Protein AF-A0A843L5X8-F1 (afdb_monomer_lite)

Secondary structure (DSSP, 8-state):
-PPPP---------------------S----------SS---PPPPPTTHHHHHHHHHHHHHGGGEEEEEEEE-SSS-EEEEEEE---------

Sequence (94 aa):
MQRTDRIGGSPRDEACANIDSHGTANNSSPSGAIRAATEERRAGVVPLYLIPRVAADEINRCGRRLREIHVVRTKCHHYVVTVIRTKQEAAGHD

Foldseek 3Di:
DDDDDDPDDDPPPPPPPPPPPVDDDDPDDPVPVPPPPPDDCQDDAQDPVVVVVVVVVVCVVCPPQWDDWDWADDPHRDIDIDTDGHDPPPPDDD

Structure (mmCIF, N/CA/C/O backbone):
data_AF-A0A843L5X8-F1
#
_entry.id   AF-A0A843L5X8-F1
#
loop_
_atom_site.group_PDB
_atom_site.id
_atom_site.type_symbol
_atom_site.label_atom_id
_atom_site.label_alt_id
_atom_site.label_comp_id
_atom_site.label_asym_id
_atom_site.label_entity_id
_atom_site.label_seq_id
_atom_site.pdbx_PDB_ins_code
_atom_site.Cartn_x
_atom_site.Cartn_y
_atom_site.Cartn_z
_atom_site.occupancy
_atom_site.B_iso_or_equiv
_atom_site.auth_seq_id
_atom_site.auth_comp_id
_atom_site.auth_asym_id
_atom_site.auth_atom_id
_atom_site.pdbx_PDB_model_num
ATOM 1 N N . MET A 1 1 ? -5.298 -67.804 -4.884 1.00 39.25 1 MET A N 1
ATOM 2 C CA . MET A 1 1 ? -4.360 -66.663 -4.971 1.00 39.25 1 MET A CA 1
ATOM 3 C C . MET A 1 1 ? -5.002 -65.591 -5.834 1.00 39.25 1 MET A C 1
ATOM 5 O O . MET A 1 1 ? -5.045 -65.746 -7.046 1.00 39.25 1 MET A O 1
ATOM 9 N N . GLN A 1 2 ? -5.595 -64.578 -5.201 1.00 41.03 2 GLN A N 1
ATOM 10 C CA . GLN A 1 2 ? -6.231 -63.446 -5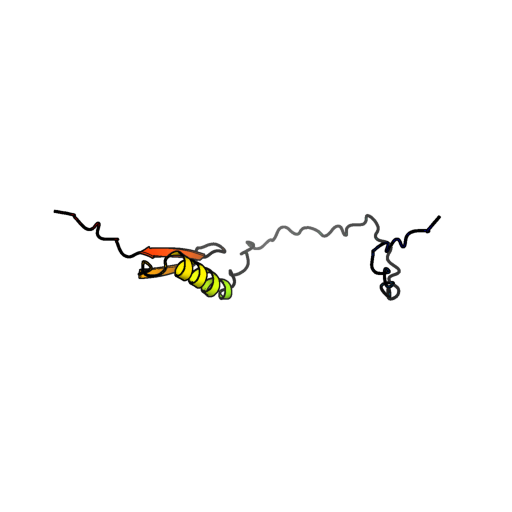.879 1.00 41.03 2 GLN A CA 1
ATOM 11 C C . GLN A 1 2 ? -5.127 -62.501 -6.365 1.00 41.03 2 GLN A C 1
ATOM 13 O O . GLN A 1 2 ? -4.272 -62.121 -5.565 1.00 41.03 2 GLN A O 1
ATOM 18 N N . ARG A 1 3 ? -5.088 -62.172 -7.662 1.00 45.00 3 ARG A N 1
ATOM 19 C CA . ARG A 1 3 ? -4.192 -61.123 -8.163 1.00 45.00 3 ARG A CA 1
ATOM 20 C C . ARG A 1 3 ? -4.910 -59.790 -8.013 1.00 45.00 3 ARG A C 1
ATOM 22 O O . ARG A 1 3 ? -5.987 -59.598 -8.556 1.00 45.00 3 ARG A O 1
ATOM 29 N N . THR A 1 4 ? -4.315 -58.946 -7.189 1.00 49.72 4 THR A N 1
ATOM 30 C CA . THR A 1 4 ? -4.760 -57.617 -6.795 1.00 49.72 4 THR A CA 1
ATOM 31 C C . THR A 1 4 ? -4.774 -56.655 -7.979 1.00 49.72 4 THR A C 1
ATOM 33 O O . THR A 1 4 ? -3.766 -56.497 -8.670 1.00 49.72 4 THR A O 1
ATOM 36 N N . ASP A 1 5 ? -5.905 -55.972 -8.159 1.00 52.94 5 ASP A N 1
ATOM 37 C CA . ASP A 1 5 ? -6.022 -54.761 -8.966 1.00 52.94 5 ASP A CA 1
ATOM 38 C C . ASP A 1 5 ? -5.025 -53.716 -8.461 1.00 52.94 5 ASP A C 1
ATOM 40 O O . ASP A 1 5 ? -5.077 -53.274 -7.310 1.00 52.94 5 ASP A O 1
ATOM 44 N N . ARG A 1 6 ? -4.099 -53.309 -9.330 1.00 50.34 6 ARG A N 1
ATOM 45 C CA . ARG A 1 6 ? -3.224 -52.164 -9.084 1.00 50.34 6 ARG A CA 1
ATOM 46 C C . ARG A 1 6 ? -3.604 -51.079 -10.078 1.00 50.34 6 ARG A C 1
ATOM 48 O O . ARG A 1 6 ? -3.171 -51.097 -11.226 1.00 50.34 6 ARG A O 1
ATOM 55 N N . ILE A 1 7 ? -4.431 -50.142 -9.624 1.00 56.66 7 ILE A N 1
ATOM 56 C CA . ILE A 1 7 ? -4.726 -48.899 -10.337 1.00 56.66 7 ILE A CA 1
ATOM 57 C C . ILE A 1 7 ? -3.451 -48.046 -10.263 1.00 56.66 7 ILE A C 1
ATOM 59 O O . ILE A 1 7 ? -3.215 -47.322 -9.298 1.00 56.66 7 ILE A O 1
ATOM 63 N N . GLY A 1 8 ? -2.554 -48.240 -11.230 1.00 47.09 8 GLY A N 1
ATOM 64 C CA . GLY A 1 8 ? -1.326 -47.466 -11.383 1.00 47.09 8 GLY A CA 1
ATOM 65 C C . GLY A 1 8 ? -1.634 -46.163 -12.107 1.00 47.09 8 GLY A C 1
ATOM 66 O O . GLY A 1 8 ? -1.958 -46.177 -13.290 1.00 47.09 8 GLY A O 1
ATOM 67 N N . GLY A 1 9 ? -1.582 -45.053 -11.374 1.00 50.97 9 GLY A N 1
ATOM 68 C CA . GLY A 1 9 ? -1.853 -43.723 -11.898 1.00 50.97 9 GLY A CA 1
ATOM 69 C C . GLY A 1 9 ? -0.847 -43.235 -12.945 1.00 50.97 9 GLY A C 1
ATOM 70 O O . GLY A 1 9 ? 0.329 -43.576 -12.920 1.00 50.97 9 GLY A O 1
ATOM 71 N N . SER A 1 10 ? -1.371 -42.428 -13.858 1.00 58.34 10 SER A N 1
ATOM 72 C CA . SER A 1 10 ? -0.932 -41.107 -14.334 1.00 58.34 10 SER A CA 1
ATOM 73 C C . SER A 1 10 ? -1.670 -40.917 -15.664 1.00 58.34 10 SER A C 1
ATOM 75 O O . SER A 1 10 ? -1.685 -41.864 -16.458 1.00 58.34 10 SER A O 1
ATOM 77 N N . PRO A 1 11 ? -2.349 -39.783 -15.920 1.00 62.72 1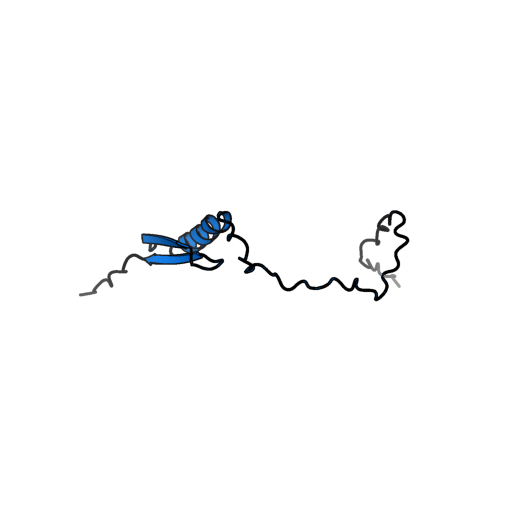1 PRO A N 1
ATOM 78 C CA . PRO A 1 11 ? -2.979 -39.545 -17.213 1.00 62.72 11 PRO A CA 1
ATOM 79 C C . PRO A 1 11 ? -1.969 -39.808 -18.327 1.00 62.72 11 PRO A C 1
ATOM 81 O O . PRO A 1 11 ? -0.808 -39.408 -18.219 1.00 62.72 11 PRO A O 1
ATOM 84 N N . ARG A 1 12 ? -2.404 -40.555 -19.346 1.00 60.81 12 ARG A N 1
ATOM 85 C CA . ARG A 1 12 ? -1.603 -40.803 -20.543 1.00 60.81 12 ARG A CA 1
ATOM 86 C C . ARG A 1 12 ? -1.181 -39.440 -21.080 1.00 60.81 12 ARG A C 1
ATOM 88 O O . ARG A 1 12 ? -2.036 -38.571 -21.215 1.00 60.81 12 ARG A O 1
ATOM 95 N N . ASP A 1 13 ? 0.117 -39.281 -21.311 1.00 58.28 13 ASP A N 1
ATOM 96 C CA . ASP A 1 13 ? 0.690 -38.129 -21.998 1.00 58.28 1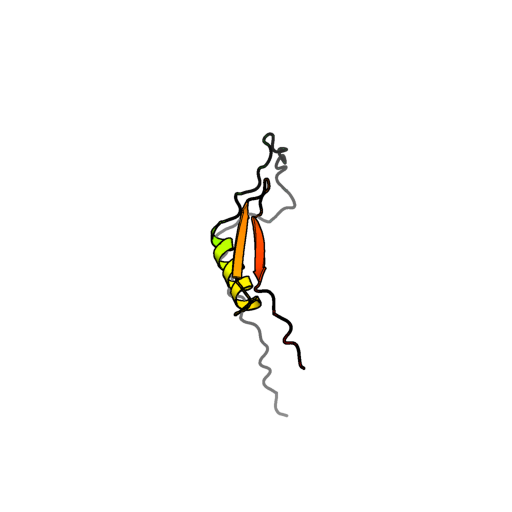3 ASP A CA 1
ATOM 97 C C . ASP A 1 13 ? 0.060 -38.099 -23.393 1.00 58.28 13 ASP A C 1
ATOM 99 O O . ASP A 1 13 ? 0.417 -38.869 -24.288 1.00 58.28 13 ASP A O 1
ATOM 103 N N . GLU A 1 14 ? -1.024 -37.339 -23.514 1.00 56.25 14 GLU A N 1
ATOM 104 C CA . GLU A 1 14 ? -1.681 -37.079 -24.777 1.00 56.25 14 GLU A CA 1
ATOM 105 C C . GLU A 1 14 ? -0.667 -36.278 -25.577 1.00 56.25 14 GLU A C 1
ATOM 107 O O . GLU A 1 14 ? -0.322 -35.159 -25.202 1.00 56.25 14 GLU A O 1
ATOM 112 N N . ALA A 1 15 ? -0.097 -36.920 -26.599 1.00 56.44 15 ALA A N 1
ATOM 113 C CA . ALA A 1 15 ? 0.978 -36.364 -27.395 1.00 56.44 15 ALA A CA 1
ATOM 114 C C . ALA A 1 15 ? 0.607 -34.939 -27.814 1.00 56.44 15 ALA A C 1
ATOM 116 O O . ALA A 1 15 ? -0.297 -34.741 -28.628 1.00 56.44 15 ALA A O 1
ATOM 117 N N . CYS A 1 16 ? 1.298 -33.950 -27.240 1.00 56.19 16 CYS A N 1
ATOM 118 C CA . CYS A 1 16 ? 1.254 -32.582 -27.721 1.00 56.19 16 CYS A CA 1
ATOM 119 C C . CYS A 1 16 ? 1.520 -32.648 -29.222 1.00 56.19 16 CYS A C 1
ATOM 121 O O . CYS A 1 16 ? 2.617 -33.036 -29.625 1.00 56.19 16 CYS A O 1
ATOM 123 N N . ALA A 1 17 ? 0.517 -32.323 -30.037 1.00 56.34 17 ALA A N 1
ATOM 124 C CA . ALA A 1 17 ? 0.677 -32.207 -31.475 1.00 56.34 17 ALA A CA 1
ATOM 125 C C . ALA A 1 17 ? 1.713 -31.106 -31.732 1.00 56.34 17 ALA A C 1
ATOM 127 O O . ALA A 1 17 ? 1.402 -29.914 -31.741 1.00 56.34 17 ALA A O 1
ATOM 128 N N . ASN A 1 18 ? 2.976 -31.505 -31.850 1.00 55.22 18 ASN A N 1
ATOM 129 C CA . ASN A 1 18 ? 4.078 -30.630 -32.176 1.00 55.22 18 ASN A CA 1
ATOM 130 C C . ASN A 1 18 ? 3.987 -30.347 -33.672 1.00 55.22 18 ASN A C 1
ATOM 132 O O . ASN A 1 18 ? 4.585 -31.022 -34.497 1.00 55.22 18 ASN A O 1
ATOM 136 N N . ILE A 1 19 ? 3.202 -29.329 -34.020 1.00 53.16 19 ILE A N 1
ATOM 137 C CA . ILE A 1 19 ? 3.339 -28.641 -35.304 1.00 53.16 19 ILE A CA 1
ATOM 138 C C . ILE A 1 19 ? 4.834 -28.490 -35.620 1.00 53.16 19 ILE A C 1
ATOM 140 O O . ILE A 1 19 ? 5.570 -27.981 -34.777 1.00 53.16 19 ILE A O 1
ATOM 144 N N . ASP A 1 20 ? 5.249 -29.018 -36.774 1.00 56.25 20 ASP A N 1
ATOM 145 C CA . ASP A 1 20 ? 6.616 -29.275 -37.257 1.00 56.25 20 ASP A CA 1
ATOM 146 C C . ASP A 1 20 ? 7.691 -28.259 -36.817 1.00 56.25 20 ASP A C 1
ATOM 148 O O . ASP A 1 20 ? 8.200 -27.447 -37.592 1.00 56.25 20 ASP A O 1
ATOM 152 N N . SER A 1 21 ? 8.088 -28.309 -35.545 1.00 57.94 21 SER A N 1
ATOM 153 C CA . SER A 1 21 ? 9.134 -27.455 -35.002 1.00 57.94 21 SER A CA 1
ATOM 154 C C . SER A 1 21 ? 10.462 -28.163 -35.217 1.00 57.94 21 SER A C 1
ATOM 156 O O . SER A 1 21 ? 10.996 -28.805 -34.316 1.00 57.94 21 SER A O 1
ATOM 158 N N . HIS A 1 22 ? 11.017 -28.032 -36.421 1.00 59.00 22 HIS A N 1
ATOM 159 C CA . HIS A 1 22 ? 12.346 -28.538 -36.798 1.00 59.00 22 HIS A CA 1
ATOM 160 C C . HIS A 1 22 ? 13.525 -27.886 -36.035 1.00 59.00 22 HIS A C 1
ATOM 162 O O . HIS A 1 22 ? 14.677 -27.993 -36.449 1.00 59.00 22 HIS A O 1
ATOM 168 N N . GLY A 1 23 ? 1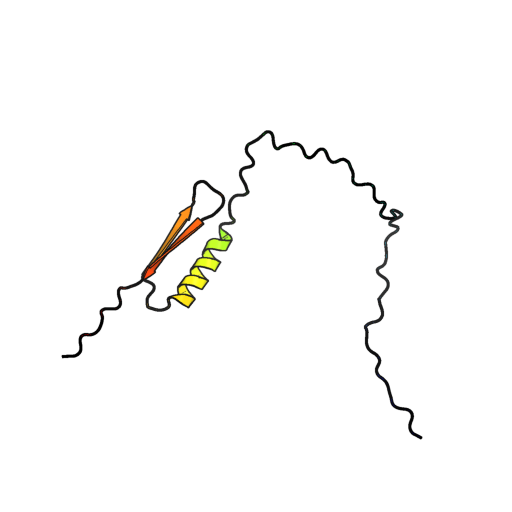3.271 -27.201 -34.920 1.00 61.31 23 GLY A N 1
ATOM 169 C CA . GLY A 1 23 ? 14.297 -26.615 -34.068 1.00 61.31 23 GLY A CA 1
ATOM 170 C C . GLY A 1 23 ? 14.609 -27.504 -32.871 1.00 61.31 23 GLY A C 1
ATOM 171 O O . GLY A 1 23 ? 13.926 -27.423 -31.852 1.00 61.31 23 GLY A O 1
ATOM 172 N N . THR A 1 24 ? 15.675 -28.301 -32.948 1.00 65.00 24 THR A N 1
ATOM 173 C CA . THR A 1 24 ? 16.317 -28.834 -31.737 1.00 65.00 24 THR A CA 1
ATOM 174 C C . THR A 1 24 ? 16.934 -27.659 -30.984 1.00 65.00 24 THR A C 1
ATOM 176 O O . THR A 1 24 ? 17.746 -26.930 -31.556 1.00 65.00 24 THR A O 1
ATOM 179 N N . ALA A 1 25 ? 16.570 -27.467 -29.714 1.00 60.97 25 ALA A N 1
ATOM 180 C CA . ALA A 1 25 ? 17.216 -26.472 -28.866 1.00 60.97 25 ALA A CA 1
ATOM 181 C C . ALA A 1 25 ? 18.725 -26.760 -28.810 1.00 60.97 25 ALA A C 1
ATOM 183 O O . ALA A 1 25 ? 19.158 -27.775 -28.265 1.00 60.97 25 ALA A O 1
ATOM 184 N N . ASN A 1 26 ? 19.524 -25.883 -29.408 1.00 70.62 26 ASN A N 1
ATOM 185 C CA . ASN A 1 26 ? 20.967 -25.878 -29.248 1.00 70.62 26 ASN A CA 1
ATOM 186 C C . ASN A 1 26 ? 21.337 -24.908 -28.115 1.00 70.62 26 ASN A C 1
ATOM 188 O O . ASN A 1 26 ? 20.561 -24.054 -27.695 1.00 70.62 26 ASN A O 1
ATOM 192 N N . ASN A 1 27 ? 22.556 -25.023 -27.610 1.00 63.44 27 ASN A N 1
ATOM 193 C CA . ASN A 1 27 ? 23.158 -24.104 -26.643 1.00 63.44 27 ASN A CA 1
ATOM 194 C C . ASN A 1 27 ? 23.545 -22.745 -27.267 1.00 63.44 27 ASN A C 1
ATOM 196 O O . ASN A 1 27 ? 24.373 -22.017 -26.719 1.00 63.44 27 ASN A O 1
ATOM 200 N N . SER A 1 28 ? 22.974 -22.402 -28.425 1.00 60.94 28 SER A N 1
ATOM 201 C CA . SER A 1 28 ? 23.196 -21.122 -29.086 1.00 60.94 28 SER A CA 1
ATOM 202 C C . SER A 1 28 ? 22.243 -20.089 -28.502 1.00 60.94 28 SER A C 1
ATOM 204 O O . SER A 1 28 ? 21.134 -19.885 -28.990 1.00 60.94 28 SER A O 1
ATOM 206 N N . SER A 1 29 ? 22.679 -19.392 -27.460 1.00 60.06 29 SER A N 1
ATOM 207 C CA . SER A 1 29 ? 22.066 -18.105 -27.144 1.00 60.06 29 SER A CA 1
ATOM 208 C C . SER A 1 29 ? 22.387 -17.147 -28.293 1.00 60.06 29 SER A C 1
ATOM 210 O O . SER A 1 29 ? 23.563 -17.034 -28.659 1.00 60.06 29 SER A O 1
ATOM 212 N N . PRO A 1 30 ? 21.412 -16.412 -28.861 1.00 57.28 30 PRO A N 1
ATOM 213 C CA . PRO A 1 30 ? 21.754 -15.217 -29.611 1.00 57.28 30 PRO A CA 1
ATOM 214 C C . PRO A 1 30 ? 22.641 -14.380 -28.691 1.00 57.28 30 PRO A C 1
ATOM 216 O O . PRO A 1 30 ? 22.288 -14.179 -27.524 1.00 57.28 30 PRO A O 1
ATOM 219 N N . SER A 1 31 ? 23.785 -13.901 -29.183 1.00 55.91 31 SER A N 1
ATOM 220 C CA . SER A 1 31 ? 24.514 -12.824 -28.511 1.00 55.91 31 SER A CA 1
ATOM 221 C C . SER A 1 31 ? 23.657 -11.568 -28.646 1.00 55.91 31 SER A C 1
ATOM 223 O O . SER A 1 31 ? 23.887 -10.696 -29.480 1.00 55.91 31 SER A O 1
ATOM 225 N N . GLY A 1 32 ? 22.553 -11.541 -27.901 1.00 51.38 32 GLY A N 1
ATOM 226 C CA . GLY A 1 32 ? 21.742 -10.367 -27.719 1.00 51.38 32 GLY A CA 1
ATOM 227 C C . GLY A 1 32 ? 22.654 -9.406 -27.003 1.00 51.38 32 GLY A C 1
ATOM 228 O O . GLY A 1 32 ? 22.920 -9.587 -25.817 1.00 51.38 32 GLY A O 1
ATOM 229 N N . ALA A 1 33 ? 23.186 -8.434 -27.742 1.00 53.28 33 ALA A N 1
ATOM 230 C CA . ALA A 1 33 ? 23.826 -7.281 -27.154 1.00 53.28 33 ALA A CA 1
ATOM 231 C C . ALA A 1 33 ? 22.879 -6.789 -26.059 1.00 53.28 33 ALA A C 1
ATOM 233 O O . ALA A 1 33 ? 21.806 -6.254 -26.354 1.00 53.28 33 ALA A O 1
ATOM 234 N N . ILE A 1 34 ? 23.238 -7.037 -24.797 1.00 59.97 34 ILE A N 1
ATOM 235 C CA . ILE A 1 34 ? 22.573 -6.430 -23.655 1.00 59.97 34 ILE A CA 1
ATOM 236 C C . ILE A 1 34 ? 22.959 -4.964 -23.782 1.00 59.97 34 ILE A C 1
ATOM 238 O O . ILE A 1 34 ? 23.973 -4.521 -23.250 1.00 59.97 34 ILE A O 1
ATOM 242 N N . ARG A 1 35 ? 22.221 -4.229 -24.619 1.00 60.50 35 ARG A N 1
ATOM 243 C CA . ARG A 1 35 ? 22.414 -2.800 -24.795 1.00 60.50 35 ARG A CA 1
ATOM 244 C C . ARG A 1 35 ? 22.196 -2.219 -23.411 1.00 60.50 35 ARG A C 1
ATOM 246 O O . ARG A 1 35 ? 21.087 -2.300 -22.882 1.00 60.50 35 ARG A O 1
ATOM 253 N N . ALA A 1 36 ? 23.261 -1.688 -22.814 1.00 57.41 36 ALA A N 1
ATOM 254 C CA . ALA A 1 36 ? 23.122 -0.830 -21.655 1.00 57.41 36 ALA A CA 1
ATOM 255 C C . ALA A 1 36 ? 22.089 0.229 -22.044 1.00 57.41 36 ALA A C 1
ATOM 257 O O . ALA A 1 36 ? 22.242 0.887 -23.078 1.00 57.41 36 ALA A O 1
ATOM 258 N N . ALA A 1 37 ? 20.984 0.284 -21.300 1.00 58.56 37 ALA A N 1
ATOM 259 C CA . ALA A 1 37 ? 19.925 1.241 -21.563 1.00 58.56 37 ALA A CA 1
ATOM 260 C C . ALA A 1 37 ? 20.569 2.632 -21.553 1.00 58.56 37 ALA A C 1
ATOM 262 O O . ALA A 1 37 ? 21.087 3.069 -20.531 1.00 58.56 37 ALA A O 1
ATOM 263 N N . THR A 1 38 ? 20.637 3.263 -22.726 1.00 58.84 38 THR A N 1
ATOM 264 C CA . THR A 1 38 ? 21.246 4.591 -22.901 1.00 58.84 38 THR A CA 1
ATOM 265 C C . THR A 1 38 ? 20.374 5.670 -22.259 1.00 58.84 38 THR A C 1
ATOM 267 O O . THR A 1 38 ? 20.861 6.732 -21.898 1.00 58.84 38 THR A O 1
ATOM 270 N N . GLU A 1 39 ? 19.099 5.345 -22.054 1.00 57.72 39 GLU A N 1
ATOM 271 C CA . GLU A 1 39 ? 18.147 6.120 -21.280 1.00 57.72 39 GLU A CA 1
ATOM 272 C C . GLU A 1 39 ? 18.056 5.563 -19.862 1.00 57.72 39 GLU A C 1
ATOM 274 O O . GLU A 1 39 ? 18.033 4.343 -19.658 1.00 57.72 39 GLU A O 1
ATOM 279 N N . GLU A 1 40 ? 17.954 6.465 -18.888 1.00 53.19 40 GLU A N 1
ATOM 280 C CA . GLU A 1 40 ? 17.623 6.144 -17.506 1.00 53.19 40 GLU A CA 1
ATOM 281 C C . GLU A 1 40 ? 16.378 5.247 -17.523 1.00 53.19 40 GLU A C 1
ATOM 283 O O . GLU A 1 40 ? 15.281 5.686 -17.881 1.00 53.19 40 GLU A O 1
ATOM 288 N N . ARG A 1 41 ? 16.555 3.951 -17.227 1.00 49.59 41 ARG A N 1
ATOM 289 C CA . ARG A 1 41 ? 15.469 2.970 -17.241 1.00 49.59 41 ARG A CA 1
ATOM 290 C C . ARG A 1 41 ? 14.526 3.314 -16.100 1.00 49.59 41 ARG A C 1
ATOM 292 O O . ARG A 1 41 ? 14.608 2.739 -15.020 1.00 49.59 41 ARG A O 1
ATOM 299 N N . ARG A 1 42 ? 13.619 4.260 -16.341 1.00 56.62 42 ARG A N 1
ATOM 300 C CA . ARG A 1 42 ? 12.454 4.489 -15.499 1.00 56.62 42 ARG A CA 1
ATOM 301 C C . ARG A 1 42 ? 11.732 3.156 -15.507 1.00 56.62 42 ARG A C 1
ATOM 303 O O . ARG A 1 42 ? 11.240 2.725 -16.550 1.00 56.62 42 ARG A O 1
ATOM 310 N N . ALA A 1 43 ? 11.743 2.445 -14.384 1.00 58.28 43 ALA A N 1
ATOM 311 C CA . ALA A 1 43 ? 10.906 1.270 -14.267 1.00 58.28 43 ALA A CA 1
ATOM 312 C C . ALA A 1 43 ? 9.446 1.676 -14.564 1.00 58.28 43 ALA A C 1
ATOM 314 O O . ALA A 1 43 ? 9.079 2.857 -14.598 1.00 58.28 43 ALA A O 1
ATOM 315 N N . GLY A 1 44 ? 8.604 0.705 -14.891 1.00 64.38 44 GLY A N 1
ATOM 316 C CA . GLY A 1 44 ? 7.224 1.004 -15.259 1.00 64.38 44 GLY A CA 1
ATOM 317 C C . GLY A 1 44 ? 6.513 1.847 -14.193 1.00 64.38 44 GLY A C 1
ATOM 318 O O . GLY A 1 44 ? 6.879 1.858 -13.012 1.00 64.38 44 GLY A O 1
ATOM 319 N N . VAL A 1 45 ? 5.479 2.577 -14.605 1.00 70.75 45 VAL A N 1
ATOM 320 C CA . VAL A 1 45 ? 4.521 3.139 -13.647 1.00 70.75 45 VAL A CA 1
ATOM 321 C C . VAL A 1 45 ? 3.929 1.965 -12.869 1.00 70.75 45 VAL A C 1
ATOM 323 O O . VAL A 1 45 ? 3.477 0.996 -13.479 1.00 70.75 45 VAL A O 1
ATOM 326 N N . VAL A 1 46 ? 3.953 2.022 -11.534 1.00 75.38 46 VAL A N 1
ATOM 327 C CA . VAL A 1 46 ? 3.302 0.980 -10.731 1.00 75.38 46 VAL A CA 1
ATOM 328 C C . VAL A 1 46 ? 1.818 0.973 -11.067 1.00 75.38 46 VAL A C 1
ATOM 330 O O . VAL A 1 46 ? 1.192 2.035 -10.995 1.00 75.38 46 VAL A O 1
ATOM 333 N N . PRO A 1 47 ? 1.245 -0.182 -11.443 1.00 83.00 47 PRO A N 1
ATOM 334 C CA . PRO A 1 47 ? -0.133 -0.208 -11.883 1.00 83.00 47 PRO A CA 1
ATOM 335 C C . PRO A 1 47 ? -1.085 0.254 -10.781 1.00 83.00 47 PRO A C 1
ATOM 337 O O . PRO A 1 47 ? -1.124 -0.312 -9.687 1.00 83.00 47 PRO A O 1
ATOM 340 N N . LEU A 1 48 ? -1.886 1.275 -11.087 1.00 86.25 48 LEU A N 1
ATOM 341 C CA . LEU A 1 48 ? -2.806 1.890 -10.126 1.00 86.25 48 LEU A CA 1
ATOM 342 C C . LEU A 1 48 ? -3.875 0.916 -9.617 1.00 86.25 48 LEU A C 1
ATOM 344 O O . LEU A 1 48 ? -4.374 1.088 -8.508 1.00 86.25 48 LEU A O 1
ATOM 348 N N . TYR A 1 49 ? -4.184 -0.138 -10.378 1.00 88.19 49 TYR A N 1
ATOM 349 C CA . TYR A 1 49 ? -5.145 -1.166 -9.971 1.00 88.19 49 TYR A CA 1
ATOM 350 C C . TYR A 1 49 ? -4.709 -1.953 -8.722 1.00 88.19 49 TYR A C 1
ATOM 352 O O . TYR A 1 49 ? -5.531 -2.636 -8.116 1.00 88.19 49 TYR A O 1
ATOM 360 N N . LEU A 1 50 ? -3.437 -1.866 -8.312 1.00 89.31 50 LEU A N 1
ATOM 361 C CA . LEU A 1 50 ? -2.951 -2.488 -7.078 1.00 89.31 50 LEU A CA 1
ATOM 362 C C . LEU A 1 50 ? -3.335 -1.692 -5.825 1.00 89.31 50 LEU A C 1
ATOM 364 O O . LEU A 1 50 ? -3.432 -2.275 -4.747 1.00 89.31 50 LEU A O 1
ATOM 368 N N . ILE A 1 51 ? -3.594 -0.386 -5.953 1.00 90.88 51 ILE A N 1
ATOM 369 C CA . ILE A 1 51 ? -3.951 0.477 -4.818 1.00 90.88 51 ILE A CA 1
ATOM 370 C C . ILE A 1 51 ? -5.267 0.021 -4.162 1.00 90.88 51 ILE A C 1
ATOM 372 O O . ILE A 1 51 ? -5.264 -0.158 -2.945 1.00 90.88 51 ILE A O 1
ATOM 376 N N . PRO A 1 52 ? -6.363 -0.251 -4.908 1.00 94.75 52 PRO A N 1
ATOM 377 C CA . PRO A 1 52 ? -7.589 -0.795 -4.324 1.00 94.75 52 PRO A CA 1
ATOM 378 C C . PRO A 1 52 ? -7.382 -2.102 -3.553 1.00 94.75 52 PRO A C 1
ATOM 380 O O . PRO A 1 52 ? -7.962 -2.272 -2.484 1.00 94.75 52 PRO A O 1
ATOM 383 N N . ARG A 1 53 ? -6.534 -3.008 -4.062 1.00 95.56 53 ARG A N 1
ATOM 384 C CA . ARG A 1 53 ? -6.240 -4.285 -3.395 1.00 95.56 53 ARG A CA 1
ATOM 385 C C . ARG A 1 53 ? -5.555 -4.060 -2.049 1.00 95.56 53 ARG A C 1
ATOM 387 O O . ARG A 1 53 ? -6.030 -4.561 -1.039 1.00 95.56 53 ARG A O 1
ATOM 394 N N . VAL A 1 54 ? -4.491 -3.258 -2.031 1.00 94.62 54 VAL A N 1
ATOM 395 C CA . VAL A 1 54 ? -3.765 -2.942 -0.791 1.00 94.62 54 VAL A CA 1
ATOM 396 C C . VAL A 1 54 ? -4.665 -2.195 0.196 1.00 94.62 54 VAL A C 1
ATOM 398 O O . VAL A 1 54 ? -4.654 -2.496 1.384 1.00 94.62 54 VAL A O 1
ATOM 401 N N . ALA A 1 55 ? -5.490 -1.259 -0.281 1.00 94.50 55 ALA A N 1
ATOM 402 C CA . ALA A 1 55 ? -6.439 -0.554 0.574 1.00 94.50 55 ALA A CA 1
ATOM 403 C C . ALA A 1 55 ? -7.450 -1.516 1.220 1.00 94.50 55 ALA A C 1
ATOM 405 O O . ALA A 1 55 ? -7.692 -1.417 2.420 1.00 94.50 55 ALA A O 1
ATOM 406 N N . ALA A 1 56 ? -7.997 -2.471 0.460 1.00 96.31 56 ALA A N 1
ATOM 407 C CA . ALA A 1 56 ? -8.897 -3.491 0.994 1.00 96.31 56 ALA A CA 1
ATOM 408 C C . ALA A 1 56 ? -8.214 -4.356 2.066 1.00 96.31 56 ALA A C 1
ATOM 410 O O . ALA A 1 56 ? -8.796 -4.591 3.126 1.00 96.31 56 ALA A O 1
ATOM 411 N N . ASP A 1 57 ? -6.969 -4.772 1.831 1.00 96.62 57 ASP A N 1
ATOM 412 C CA . ASP A 1 57 ? -6.190 -5.546 2.801 1.00 96.62 57 ASP A CA 1
ATOM 413 C C . ASP A 1 57 ? -5.983 -4.764 4.112 1.00 96.62 57 ASP A C 1
ATOM 415 O O . ASP A 1 57 ? -6.181 -5.309 5.202 1.00 96.62 57 ASP A O 1
ATOM 419 N N . GLU A 1 58 ? -5.655 -3.469 4.035 1.00 96.06 58 GLU A N 1
ATOM 420 C CA . GLU A 1 58 ? -5.486 -2.622 5.222 1.00 96.06 58 GLU A CA 1
ATOM 421 C C . GLU A 1 58 ? -6.810 -2.328 5.947 1.00 96.06 58 GLU A C 1
ATOM 423 O O . GLU A 1 58 ? -6.831 -2.293 7.183 1.00 96.06 58 GLU A O 1
ATOM 428 N N . ILE A 1 59 ? -7.921 -2.175 5.212 1.00 95.25 59 ILE A N 1
ATOM 429 C CA . ILE A 1 59 ? -9.274 -2.047 5.781 1.00 95.25 59 ILE A CA 1
ATOM 430 C C . ILE A 1 59 ? -9.632 -3.301 6.574 1.00 95.25 59 ILE A C 1
ATOM 432 O O . ILE A 1 59 ? -10.025 -3.198 7.738 1.00 95.25 59 ILE A O 1
ATOM 436 N N . ASN A 1 60 ? -9.440 -4.481 5.986 1.00 96.25 60 ASN A N 1
ATOM 437 C CA . ASN A 1 60 ? -9.730 -5.751 6.647 1.00 96.25 60 ASN A CA 1
ATOM 438 C C . ASN A 1 60 ? -8.843 -5.965 7.880 1.00 96.25 60 ASN A C 1
ATOM 440 O O . ASN A 1 60 ? -9.319 -6.436 8.912 1.00 96.25 60 ASN A O 1
ATOM 444 N N . ARG A 1 61 ? -7.566 -5.569 7.811 1.00 94.75 61 ARG A N 1
ATOM 445 C CA . ARG A 1 61 ? -6.620 -5.695 8.927 1.00 94.75 61 ARG A CA 1
ATOM 446 C C . ARG A 1 61 ? -6.935 -4.751 10.089 1.00 94.75 61 ARG A C 1
ATOM 448 O O . ARG A 1 61 ? -6.816 -5.141 11.248 1.00 94.75 61 ARG A O 1
ATOM 455 N N . CYS A 1 62 ? -7.269 -3.493 9.802 1.00 92.50 62 CYS A N 1
ATOM 456 C CA . CYS A 1 62 ? -7.497 -2.477 10.834 1.00 92.50 62 CYS A CA 1
ATOM 457 C C . CYS A 1 62 ? -8.934 -2.487 11.373 1.00 92.50 62 CYS A C 1
ATOM 459 O O . CYS A 1 62 ? -9.169 -2.047 12.505 1.00 92.50 62 CYS A O 1
ATOM 461 N N . GLY A 1 63 ? -9.891 -2.973 10.579 1.00 91.00 63 GLY A N 1
ATOM 462 C CA . GLY A 1 63 ? -11.309 -2.996 10.913 1.00 91.00 63 GLY A CA 1
ATOM 463 C C . GLY A 1 63 ? -11.816 -1.618 11.340 1.00 91.00 63 GLY A C 1
ATOM 464 O O . GLY A 1 63 ? -11.481 -0.593 10.749 1.00 91.00 63 GLY A O 1
ATOM 465 N N . ARG A 1 64 ? -12.580 -1.576 12.439 1.00 91.00 64 ARG A N 1
ATOM 466 C CA . ARG A 1 64 ? -13.187 -0.342 12.981 1.00 91.00 64 ARG A CA 1
ATOM 467 C C . ARG A 1 64 ? -12.183 0.693 13.497 1.00 91.00 64 ARG A C 1
ATOM 469 O O . ARG A 1 64 ? -12.570 1.817 13.790 1.00 91.00 64 ARG A O 1
ATOM 476 N N . ARG A 1 65 ? -10.911 0.321 13.654 1.00 93.62 65 ARG A N 1
ATOM 477 C CA . ARG A 1 65 ? -9.860 1.234 14.126 1.00 93.62 65 ARG A CA 1
ATOM 478 C C . ARG A 1 65 ? -9.271 2.065 12.994 1.00 93.62 65 ARG A C 1
ATOM 480 O O . ARG A 1 65 ? -8.480 2.961 13.268 1.00 93.62 65 ARG A O 1
ATOM 487 N N . LEU A 1 66 ? -9.592 1.752 11.739 1.00 93.81 66 LEU A N 1
ATOM 488 C CA . LEU A 1 66 ? -9.123 2.516 10.595 1.00 93.81 66 LEU A CA 1
ATOM 489 C C . LEU A 1 66 ? -9.769 3.906 10.581 1.00 93.81 66 LEU A C 1
ATOM 491 O O . LEU A 1 66 ? -10.989 4.015 10.642 1.00 93.81 66 LEU A O 1
ATOM 495 N N . ARG A 1 67 ? -8.951 4.956 10.469 1.00 95.50 67 ARG A N 1
ATOM 496 C CA . ARG A 1 67 ? -9.416 6.340 10.313 1.00 95.50 67 ARG A CA 1
ATOM 497 C C . ARG A 1 67 ? -9.163 6.848 8.899 1.00 95.50 67 ARG A C 1
ATOM 499 O O . ARG A 1 67 ? -10.080 7.346 8.263 1.00 95.50 67 ARG A O 1
ATOM 506 N N . GLU A 1 68 ? -7.933 6.704 8.407 1.00 95.75 68 GLU A N 1
ATOM 507 C CA . GLU A 1 68 ? -7.524 7.200 7.086 1.00 95.75 68 GLU A CA 1
ATOM 508 C C . GLU A 1 68 ? -6.468 6.279 6.451 1.00 95.75 68 GLU A C 1
ATOM 510 O O . GLU A 1 68 ? -5.656 5.674 7.156 1.00 95.75 68 GLU A O 1
ATOM 515 N N . ILE A 1 69 ? -6.453 6.212 5.115 1.00 96.44 69 ILE A N 1
ATOM 516 C CA . ILE A 1 69 ? -5.385 5.594 4.314 1.00 96.44 69 ILE A CA 1
ATOM 517 C C . ILE A 1 69 ? -4.822 6.667 3.386 1.00 96.44 69 ILE A C 1
ATOM 519 O O . ILE A 1 69 ? -5.552 7.237 2.579 1.00 96.44 69 ILE A O 1
ATOM 523 N N . HIS A 1 70 ? -3.527 6.948 3.497 1.00 96.62 70 HIS A N 1
ATOM 524 C CA . HIS A 1 70 ? -2.823 7.907 2.646 1.00 96.62 70 HIS A CA 1
ATOM 525 C C . HIS A 1 70 ? -1.950 7.148 1.656 1.00 96.62 70 HIS A C 1
ATOM 527 O O . HIS A 1 70 ? -1.151 6.305 2.057 1.00 96.62 70 HIS A O 1
ATOM 533 N N . VAL A 1 71 ? -2.086 7.459 0.368 1.00 93.44 71 VAL A N 1
ATOM 534 C CA . VAL A 1 71 ? -1.314 6.825 -0.705 1.00 93.44 71 VAL A CA 1
ATOM 535 C C . VAL A 1 71 ? -0.487 7.890 -1.408 1.00 93.44 71 VAL A C 1
ATOM 537 O O . VAL A 1 71 ? -1.034 8.805 -2.018 1.00 93.44 71 VAL A O 1
ATOM 540 N N . VAL A 1 72 ? 0.836 7.771 -1.331 1.00 91.81 72 VAL A N 1
ATOM 541 C CA . VAL A 1 72 ? 1.770 8.759 -1.880 1.00 91.81 72 VAL A CA 1
ATOM 542 C C . VAL A 1 72 ? 2.667 8.098 -2.913 1.00 91.81 72 VAL A C 1
ATOM 544 O O . VAL A 1 72 ? 3.332 7.099 -2.632 1.00 91.81 72 VAL A O 1
ATOM 547 N N . ARG A 1 73 ? 2.704 8.660 -4.126 1.00 85.62 73 ARG A N 1
ATOM 548 C CA . ARG A 1 73 ? 3.648 8.231 -5.163 1.00 85.62 73 ARG A CA 1
ATOM 549 C C . ARG A 1 73 ? 5.051 8.688 -4.781 1.00 85.62 73 ARG A C 1
ATOM 551 O O . ARG A 1 73 ? 5.258 9.874 -4.534 1.00 85.62 73 ARG A O 1
ATOM 558 N N . THR A 1 74 ? 6.016 7.774 -4.763 1.00 85.25 74 THR A N 1
ATOM 559 C CA . THR A 1 74 ? 7.415 8.158 -4.544 1.00 85.25 74 THR A CA 1
ATOM 560 C C . THR A 1 74 ? 8.069 8.615 -5.846 1.00 85.25 74 THR A C 1
ATOM 562 O O . THR A 1 74 ? 7.492 8.516 -6.929 1.00 85.25 74 THR A O 1
ATOM 565 N N . LYS A 1 75 ? 9.304 9.122 -5.758 1.00 80.44 75 LYS A N 1
ATOM 566 C CA . LYS A 1 75 ? 10.120 9.431 -6.946 1.00 80.44 75 LYS A CA 1
ATOM 567 C C . LYS A 1 75 ? 10.506 8.171 -7.742 1.00 80.44 75 LYS A C 1
ATOM 569 O O . LYS A 1 75 ? 10.977 8.293 -8.867 1.00 80.44 75 LYS A O 1
ATOM 574 N N . CYS A 1 76 ? 10.288 6.987 -7.166 1.00 76.38 76 CYS A N 1
ATOM 575 C CA . CYS A 1 76 ? 10.596 5.683 -7.741 1.00 76.38 76 CYS A CA 1
ATOM 576 C C . CYS A 1 76 ? 9.308 4.942 -8.159 1.00 76.38 76 CYS A C 1
ATOM 578 O O . CYS A 1 76 ? 8.223 5.512 -8.282 1.00 76.38 76 CYS A O 1
ATOM 580 N N .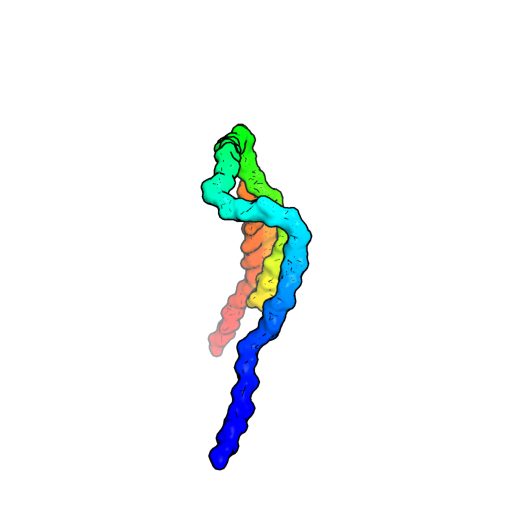 HIS A 1 77 ? 9.427 3.632 -8.370 1.00 81.62 77 HIS A N 1
ATOM 581 C CA . HIS A 1 77 ? 8.360 2.754 -8.854 1.00 81.62 77 HIS A CA 1
ATOM 582 C C . HIS A 1 77 ? 7.666 2.041 -7.700 1.00 81.62 77 HIS A C 1
ATOM 584 O O . HIS A 1 77 ? 7.632 0.817 -7.647 1.00 81.62 77 HIS A O 1
ATOM 590 N N . HIS A 1 78 ? 7.154 2.811 -6.745 1.00 85.38 78 HIS A N 1
ATOM 591 C CA . HIS A 1 78 ? 6.286 2.307 -5.685 1.00 85.38 78 HIS A CA 1
ATOM 592 C C . HIS A 1 78 ? 5.441 3.435 -5.095 1.00 85.38 78 HIS A C 1
ATOM 594 O O . HIS A 1 78 ? 5.728 4.624 -5.257 1.00 85.38 78 HIS A O 1
ATOM 600 N N . TYR A 1 79 ? 4.386 3.029 -4.402 1.00 89.81 79 TYR A N 1
ATOM 601 C CA . TYR A 1 79 ? 3.572 3.904 -3.576 1.00 89.81 79 TYR A CA 1
ATOM 602 C C . TYR A 1 79 ? 3.865 3.597 -2.114 1.00 89.81 79 TYR A C 1
ATOM 604 O O . TYR A 1 79 ? 4.035 2.437 -1.742 1.00 89.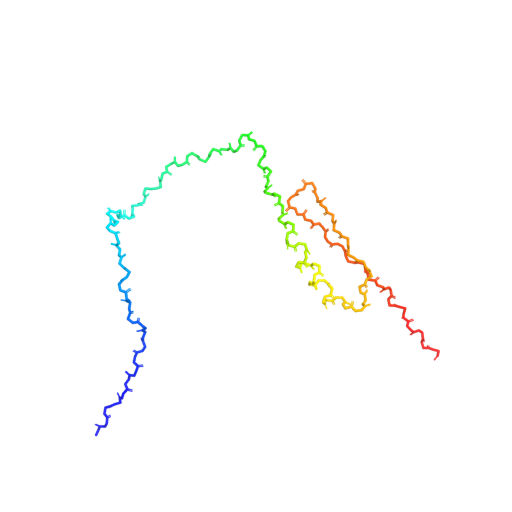81 79 TYR A O 1
ATOM 612 N N . VAL A 1 80 ? 3.914 4.637 -1.292 1.00 92.62 80 VAL A N 1
ATOM 613 C CA . VAL A 1 80 ? 3.875 4.497 0.163 1.00 92.62 80 VAL A CA 1
ATOM 614 C C . VAL A 1 80 ? 2.414 4.544 0.581 1.00 92.62 80 VAL A C 1
ATOM 616 O O . VAL A 1 80 ? 1.693 5.466 0.197 1.00 92.62 80 VAL A O 1
ATOM 619 N N . VAL A 1 81 ? 1.989 3.540 1.344 1.00 94.38 81 VAL A N 1
ATOM 620 C CA . VAL A 1 81 ? 0.648 3.458 1.925 1.00 94.38 81 VAL A CA 1
ATOM 621 C C . VAL A 1 81 ? 0.781 3.612 3.433 1.00 94.38 81 VAL A C 1
ATOM 623 O O . VAL A 1 81 ? 1.367 2.760 4.098 1.00 94.38 81 VAL A O 1
ATOM 626 N N . THR A 1 82 ? 0.247 4.704 3.967 1.00 96.75 82 THR A N 1
ATOM 627 C CA . THR A 1 82 ? 0.252 4.999 5.402 1.00 96.75 82 THR A CA 1
ATOM 628 C C . THR A 1 82 ? -1.155 4.833 5.952 1.00 96.75 82 THR A C 1
ATOM 630 O O . THR A 1 82 ? -2.110 5.372 5.396 1.00 96.75 82 THR A O 1
ATOM 633 N N . VAL A 1 83 ? -1.286 4.109 7.062 1.00 96.56 83 VAL A N 1
ATOM 634 C CA . VAL A 1 83 ? -2.573 3.837 7.707 1.00 96.56 83 VAL A CA 1
ATOM 635 C C . VAL A 1 83 ? -2.657 4.578 9.035 1.00 96.56 83 VAL A C 1
ATOM 637 O O . VAL A 1 83 ? -1.885 4.304 9.954 1.00 96.56 83 VAL A O 1
ATOM 640 N N . ILE A 1 84 ? -3.619 5.489 9.159 1.00 95.00 84 ILE A N 1
ATOM 641 C CA . ILE A 1 84 ? -3.891 6.218 10.399 1.00 95.00 84 ILE A CA 1
ATOM 642 C C . ILE A 1 84 ? -5.032 5.516 11.124 1.00 95.00 84 ILE A C 1
ATOM 644 O O . ILE A 1 84 ? -6.099 5.267 10.555 1.00 95.00 84 ILE A O 1
ATOM 648 N N . ARG A 1 85 ? -4.809 5.203 12.401 1.00 94.19 85 ARG A N 1
ATOM 649 C CA . ARG A 1 85 ? -5.782 4.523 13.259 1.00 94.19 85 ARG A CA 1
ATOM 650 C C . ARG A 1 85 ? -6.353 5.482 14.293 1.00 94.19 85 ARG A C 1
ATOM 652 O O . ARG A 1 85 ? -5.669 6.411 14.720 1.00 94.19 85 ARG A O 1
ATOM 659 N N . THR A 1 86 ? -7.588 5.250 14.722 1.00 89.00 86 THR A N 1
ATOM 660 C CA . THR A 1 86 ? -8.133 5.930 15.898 1.00 89.00 86 THR A CA 1
ATOM 661 C C . THR A 1 86 ? -7.316 5.535 17.130 1.00 89.00 86 THR A C 1
ATOM 663 O O . THR A 1 86 ? -6.966 4.363 17.324 1.00 89.00 86 THR A O 1
ATOM 666 N N . LYS A 1 87 ? -6.946 6.528 17.949 1.00 75.50 87 LYS A N 1
ATOM 667 C CA . LYS A 1 87 ? -6.269 6.292 19.226 1.00 75.50 87 LYS A CA 1
ATOM 668 C C . LYS A 1 87 ? -7.258 5.515 20.093 1.00 75.50 87 LYS A C 1
ATOM 670 O O . LYS A 1 87 ? -8.367 5.986 20.319 1.00 75.50 87 LYS A O 1
ATOM 675 N N . GLN A 1 88 ? -6.896 4.302 20.502 1.00 61.53 88 GLN A N 1
ATOM 676 C CA . GLN A 1 88 ? -7.682 3.576 21.490 1.00 61.53 88 GLN A CA 1
ATOM 677 C C . GLN A 1 88 ? -7.487 4.354 22.792 1.00 61.53 88 GLN A C 1
ATOM 679 O O . GLN A 1 88 ? -6.383 4.366 23.334 1.00 61.53 88 GLN A O 1
ATOM 684 N N . GLU A 1 89 ? -8.501 5.105 23.208 1.00 51.03 89 GLU A N 1
ATOM 685 C CA . GLU A 1 89 ? -8.533 5.701 24.536 1.00 51.03 89 GLU A CA 1
ATOM 686 C C . GLU A 1 89 ? -8.457 4.523 25.510 1.00 51.03 89 GLU A C 1
ATOM 688 O O . GLU A 1 89 ? -9.309 3.632 25.490 1.00 51.03 89 GLU A O 1
ATOM 693 N N . ALA A 1 90 ? -7.342 4.416 26.234 1.00 52.50 90 ALA A N 1
ATOM 694 C CA . ALA A 1 90 ? -7.212 3.436 27.294 1.00 52.50 90 ALA A CA 1
ATOM 695 C C . ALA A 1 90 ? -8.306 3.779 28.303 1.00 52.50 90 ALA A C 1
ATOM 697 O O . ALA A 1 90 ? -8.231 4.820 28.951 1.00 52.50 90 ALA A O 1
ATOM 698 N N . ALA A 1 91 ? -9.353 2.958 28.353 1.00 51.50 91 ALA A N 1
ATOM 699 C CA . ALA A 1 91 ? -10.398 3.084 29.348 1.00 51.50 91 ALA A CA 1
ATOM 700 C C . ALA A 1 91 ? -9.723 3.005 30.723 1.00 51.50 91 ALA A C 1
ATOM 702 O O . ALA A 1 91 ? -9.216 1.948 31.105 1.00 51.50 91 ALA A O 1
ATOM 703 N N . GLY A 1 92 ? -9.649 4.144 31.412 1.00 48.53 92 GLY A N 1
ATOM 704 C CA . GLY A 1 92 ? -9.336 4.189 32.830 1.00 48.53 92 GLY A CA 1
ATOM 705 C C . GLY A 1 92 ? -10.392 3.381 33.573 1.00 48.53 92 GLY A C 1
ATOM 706 O O . GLY A 1 92 ? -11.585 3.514 33.303 1.00 48.53 92 GLY A O 1
ATOM 707 N N . HIS A 1 93 ? -9.936 2.491 34.443 1.00 44.94 93 HIS A N 1
ATOM 708 C CA . HIS A 1 93 ? -10.770 1.890 35.470 1.00 44.94 93 HIS A CA 1
ATOM 709 C C . HIS A 1 93 ? -10.449 2.655 36.754 1.00 44.94 93 HIS A C 1
ATOM 711 O O . HIS A 1 93 ? -9.279 2.685 37.144 1.00 44.94 93 HIS A O 1
ATOM 717 N N . ASP A 1 94 ? -11.462 3.330 37.300 1.00 56.22 94 ASP A N 1
ATOM 718 C CA . ASP A 1 94 ? -11.463 3.914 38.648 1.00 56.22 94 ASP A CA 1
ATOM 719 C C . ASP A 1 94 ? -11.339 2.824 39.726 1.00 56.22 94 ASP A C 1
ATOM 721 O O . ASP A 1 94 ? -11.884 1.711 39.512 1.00 56.22 94 ASP A O 1
#

pLDDT: mean 71.59, std 18.41, range [39.25, 96.75]

Radius of gyration: 28.95 Å; chains: 1; bounding box: 38×76×76 Å